Protein AF-A0A7S2UHL5-F1 (afdb_monomer)

Mean predicted aligned error: 7.69 Å

Radius of gyration: 14.8 Å; Cα contacts (8 Å, |Δi|>4): 232; chains: 1; bounding box: 37×25×45 Å

Structure (mmCIF, N/CA/C/O backbone):
data_AF-A0A7S2UHL5-F1
#
_entry.id   AF-A0A7S2UHL5-F1
#
loop_
_atom_site.group_PDB
_atom_site.id
_atom_site.type_symbol
_atom_site.label_atom_id
_atom_site.label_alt_id
_atom_site.label_comp_id
_atom_site.label_asym_id
_atom_site.label_entit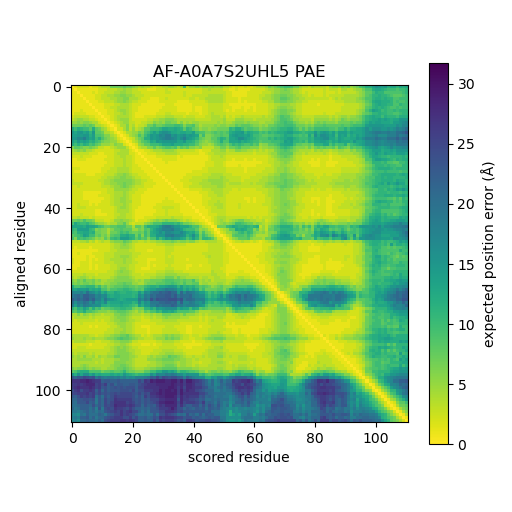y_id
_atom_site.label_seq_id
_atom_site.pdbx_PDB_ins_code
_atom_site.Cartn_x
_atom_site.Cartn_y
_atom_site.Cartn_z
_atom_site.occupancy
_atom_site.B_iso_or_equiv
_atom_site.auth_seq_id
_atom_site.auth_comp_id
_atom_site.auth_asym_id
_atom_site.auth_atom_id
_atom_site.pdbx_PDB_model_num
ATOM 1 N N . ILE A 1 1 ? -2.892 6.456 1.414 1.00 91.38 1 ILE A N 1
ATOM 2 C CA . ILE A 1 1 ? -3.821 6.458 2.563 1.00 91.38 1 ILE A CA 1
ATOM 3 C C . ILE A 1 1 ? -5.215 6.216 2.011 1.00 91.38 1 ILE A C 1
ATOM 5 O O . ILE A 1 1 ? -5.467 6.679 0.898 1.00 91.38 1 ILE A O 1
ATOM 9 N N . SER A 1 2 ? -6.051 5.459 2.717 1.00 95.69 2 SER A N 1
ATOM 10 C CA . SER A 1 2 ? -7.465 5.282 2.379 1.00 95.69 2 SER A CA 1
ATOM 11 C C . SER A 1 2 ? -8.224 6.600 2.537 1.00 95.69 2 SER A C 1
ATOM 13 O O . SER A 1 2 ? -7.740 7.546 3.162 1.00 95.69 2 SER A O 1
ATOM 15 N N . GLN A 1 3 ? -9.418 6.684 1.957 1.00 95.56 3 GLN A N 1
ATOM 16 C CA . GLN A 1 3 ? -10.223 7.907 1.982 1.00 95.56 3 GLN A CA 1
ATOM 17 C C . GLN A 1 3 ? -10.648 8.314 3.400 1.00 95.56 3 GLN A C 1
ATOM 19 O O . GLN A 1 3 ? -10.714 9.502 3.706 1.00 95.56 3 GLN A O 1
ATOM 24 N N . ASP A 1 4 ? -10.928 7.336 4.255 1.00 95.19 4 ASP A N 1
ATOM 25 C CA . ASP A 1 4 ? -11.323 7.529 5.653 1.00 95.19 4 ASP A CA 1
ATOM 26 C C . ASP A 1 4 ? -10.126 7.731 6.601 1.00 95.19 4 ASP A C 1
ATOM 28 O O . ASP A 1 4 ? -10.311 8.017 7.781 1.00 95.19 4 ASP A O 1
ATOM 32 N N . GLY A 1 5 ? -8.896 7.587 6.101 1.00 96.00 5 GLY A N 1
ATOM 33 C CA . GLY A 1 5 ? -7.680 7.700 6.897 1.00 96.00 5 GLY A CA 1
ATOM 34 C C . GLY A 1 5 ? -7.381 6.509 7.810 1.00 96.00 5 GLY A C 1
ATOM 35 O O . GLY A 1 5 ? -6.357 6.544 8.489 1.00 96.00 5 GLY A O 1
ATOM 36 N N . SER A 1 6 ? -8.213 5.461 7.820 1.00 97.19 6 SER A N 1
ATOM 37 C CA . SER A 1 6 ? -8.043 4.298 8.704 1.00 97.19 6 SER A CA 1
ATOM 38 C C . SER A 1 6 ? -6.914 3.364 8.261 1.00 97.19 6 SER A C 1
ATOM 40 O O . SER A 1 6 ? -6.382 2.618 9.081 1.00 97.19 6 SER A O 1
ATOM 42 N N . ARG A 1 7 ? -6.494 3.443 6.991 1.00 97.88 7 ARG A N 1
ATOM 43 C CA . ARG A 1 7 ? -5.437 2.613 6.410 1.00 97.88 7 ARG A CA 1
ATOM 44 C C . ARG A 1 7 ? -4.349 3.441 5.737 1.00 97.88 7 ARG A C 1
ATOM 46 O O . ARG A 1 7 ? -4.605 4.269 4.858 1.00 97.88 7 ARG A O 1
ATOM 53 N N . ILE A 1 8 ? -3.092 3.169 6.074 1.00 97.00 8 ILE A N 1
ATOM 54 C CA . ILE A 1 8 ? -1.918 3.799 5.448 1.00 97.00 8 ILE A CA 1
ATOM 55 C C . ILE A 1 8 ? -0.993 2.756 4.847 1.00 97.00 8 ILE A C 1
ATOM 57 O O . ILE A 1 8 ? -0.943 1.616 5.289 1.00 97.00 8 ILE A O 1
ATOM 61 N N . ALA A 1 9 ? -0.212 3.169 3.857 1.00 94.62 9 ALA A N 1
ATOM 62 C CA . ALA A 1 9 ? 0.873 2.366 3.330 1.00 94.62 9 ALA A CA 1
ATOM 63 C C . ALA A 1 9 ? 2.168 3.168 3.368 1.00 94.62 9 ALA A C 1
ATOM 65 O O . ALA A 1 9 ? 2.186 4.354 3.032 1.00 94.62 9 ALA A O 1
ATOM 66 N N . ILE A 1 10 ? 3.240 2.502 3.779 1.00 92.50 10 ILE A N 1
ATOM 67 C CA . ILE A 1 10 ? 4.590 3.051 3.844 1.00 92.50 10 ILE A CA 1
ATOM 68 C C . ILE A 1 10 ? 5.506 2.190 2.985 1.00 92.50 10 ILE A C 1
ATOM 70 O O . ILE A 1 10 ? 5.364 0.968 2.950 1.00 92.50 10 ILE A O 1
ATOM 74 N N . SER A 1 11 ? 6.454 2.818 2.300 1.00 89.06 11 SER A N 1
ATOM 75 C CA . SER A 1 11 ? 7.411 2.119 1.445 1.00 89.06 11 SER A CA 1
ATOM 76 C C . SER A 1 11 ? 8.840 2.502 1.786 1.00 89.06 11 SER A C 1
ATOM 78 O O . SER A 1 11 ? 9.150 3.675 1.984 1.00 89.06 11 SER A O 1
ATOM 80 N N . LEU A 1 12 ? 9.709 1.504 1.767 1.00 84.88 12 LEU A N 1
ATOM 81 C CA . LEU A 1 12 ? 11.151 1.624 1.767 1.00 84.88 12 LEU A CA 1
ATOM 82 C C . LEU A 1 12 ? 11.652 1.275 0.363 1.00 84.88 12 LEU A C 1
ATOM 84 O O . LEU A 1 12 ? 11.364 0.194 -0.160 1.00 84.88 12 LEU A O 1
ATOM 88 N N . GLN A 1 13 ? 12.405 2.189 -0.240 1.00 81.00 13 GLN A N 1
ATOM 89 C CA . GLN A 1 13 ? 13.090 1.902 -1.491 1.00 81.00 13 GLN A CA 1
ATOM 90 C C . GLN A 1 13 ? 14.189 0.857 -1.253 1.00 81.00 13 GLN A C 1
ATOM 92 O O . GLN A 1 13 ? 14.853 0.878 -0.217 1.00 81.00 13 GLN A O 1
ATOM 97 N N . GLY A 1 14 ? 14.373 -0.044 -2.216 1.00 75.56 14 GLY A N 1
ATOM 98 C CA . GLY A 1 14 ? 15.564 -0.884 -2.272 1.00 75.56 14 GLY A CA 1
ATOM 99 C C . GLY A 1 14 ? 16.828 -0.047 -2.490 1.00 75.56 14 GLY A C 1
ATOM 100 O O . GLY A 1 14 ? 16.757 1.088 -2.966 1.00 75.56 14 GLY A O 1
ATOM 101 N N . ASN A 1 15 ? 17.990 -0.594 -2.145 1.00 73.06 15 ASN A N 1
ATOM 102 C CA . ASN A 1 15 ? 19.271 0.056 -2.423 1.00 73.06 15 ASN A CA 1
ATOM 103 C C . ASN A 1 15 ? 19.607 -0.013 -3.924 1.00 73.06 15 ASN A C 1
ATOM 105 O O . ASN A 1 15 ? 18.978 -0.741 -4.685 1.00 73.06 15 ASN A O 1
ATOM 109 N N . ASN A 1 16 ? 20.665 0.686 -4.344 1.00 67.19 16 ASN A N 1
ATOM 110 C CA . ASN A 1 16 ? 21.150 0.683 -5.735 1.00 67.19 16 ASN A CA 1
ATOM 111 C C . ASN A 1 16 ? 21.717 -0.675 -6.209 1.00 67.19 16 ASN A C 1
ATOM 113 O O . ASN A 1 16 ? 22.210 -0.782 -7.333 1.00 67.19 16 ASN A O 1
ATOM 117 N N . ASP A 1 17 ? 21.667 -1.706 -5.368 1.00 67.62 17 ASP A N 1
ATOM 118 C CA . ASP A 1 17 ? 22.059 -3.057 -5.738 1.00 67.62 17 ASP A CA 1
ATOM 119 C C . ASP A 1 17 ? 20.953 -3.706 -6.570 1.00 67.62 17 ASP A C 1
ATOM 121 O O . ASP A 1 17 ? 19.795 -3.746 -6.159 1.00 67.62 17 ASP A O 1
ATOM 125 N N . ARG A 1 18 ? 21.324 -4.317 -7.702 1.00 63.34 18 ARG A N 1
ATOM 126 C CA . ARG A 1 18 ? 20.390 -4.997 -8.627 1.00 63.34 18 ARG A CA 1
ATOM 127 C C . ARG A 1 18 ? 19.537 -6.104 -7.984 1.00 63.34 18 ARG A C 1
ATOM 129 O O . ARG A 1 18 ? 18.563 -6.537 -8.582 1.00 63.34 18 ARG A O 1
ATOM 136 N N . ASN A 1 19 ? 19.897 -6.549 -6.779 1.00 67.44 19 ASN A N 1
ATOM 137 C CA . ASN A 1 19 ? 19.196 -7.586 -6.021 1.00 67.44 19 ASN A CA 1
ATOM 138 C C . ASN A 1 19 ? 18.425 -7.042 -4.800 1.00 67.44 19 ASN A C 1
ATOM 140 O O . ASN A 1 19 ? 17.821 -7.825 -4.069 1.00 67.44 19 ASN A O 1
ATOM 144 N N . SER A 1 20 ? 18.450 -5.731 -4.532 1.00 73.38 20 SER A N 1
ATOM 145 C CA . SER A 1 20 ? 17.840 -5.149 -3.329 1.00 73.38 20 SER A CA 1
ATOM 146 C C . SER A 1 20 ? 16.397 -4.728 -3.578 1.00 73.38 20 SER A C 1
ATOM 148 O O . SER A 1 20 ? 16.135 -3.591 -3.961 1.00 73.38 20 SER A O 1
ATOM 150 N N . MET A 1 21 ? 15.447 -5.653 -3.410 1.00 79.69 21 MET A N 1
ATOM 151 C CA . MET A 1 21 ? 14.025 -5.330 -3.575 1.00 79.69 21 MET A CA 1
ATOM 152 C C . MET A 1 21 ? 13.593 -4.301 -2.540 1.00 79.69 21 MET A C 1
ATOM 154 O O . MET 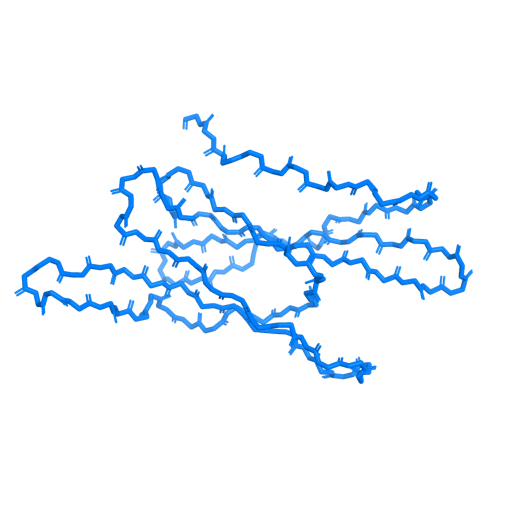A 1 21 ? 14.002 -4.345 -1.377 1.00 79.69 21 MET A O 1
ATOM 158 N N . GLY A 1 22 ? 12.756 -3.367 -2.974 1.00 84.75 22 GLY A N 1
ATOM 159 C CA . GLY A 1 22 ? 12.085 -2.489 -2.045 1.00 84.75 22 GLY A CA 1
ATOM 160 C C . GLY A 1 22 ? 11.023 -3.255 -1.261 1.00 84.75 22 GLY A C 1
ATOM 161 O O . GLY A 1 22 ? 10.627 -4.377 -1.603 1.00 84.75 22 GLY A O 1
ATOM 162 N N . LYS A 1 23 ? 10.534 -2.617 -0.199 1.00 88.25 23 LYS A N 1
ATOM 163 C CA . LYS A 1 23 ? 9.480 -3.165 0.653 1.00 88.25 23 LYS A CA 1
ATOM 164 C C . LYS A 1 23 ? 8.397 -2.134 0.936 1.00 88.25 23 LYS A C 1
ATOM 166 O O . LYS A 1 23 ? 8.714 -1.003 1.282 1.00 88.25 23 LYS A O 1
ATOM 171 N N . ALA A 1 24 ? 7.132 -2.524 0.850 1.00 91.56 24 ALA A N 1
ATOM 172 C CA . ALA A 1 24 ? 6.024 -1.733 1.359 1.00 91.56 24 ALA A CA 1
ATOM 173 C C . ALA A 1 24 ? 5.235 -2.508 2.410 1.00 91.56 24 ALA A C 1
ATOM 175 O O . ALA A 1 24 ? 5.193 -3.738 2.412 1.00 91.56 24 ALA A O 1
ATOM 176 N N . ARG A 1 25 ? 4.635 -1.766 3.331 1.00 95.38 25 ARG A N 1
ATOM 177 C CA . ARG A 1 25 ? 3.781 -2.282 4.396 1.00 95.38 25 ARG A CA 1
ATOM 178 C C . ARG A 1 25 ? 2.516 -1.464 4.456 1.00 95.38 25 ARG A C 1
ATOM 180 O O . ARG A 1 25 ? 2.569 -0.244 4.299 1.00 95.38 25 ARG A O 1
ATOM 187 N N . VAL A 1 26 ? 1.410 -2.140 4.716 1.00 97.12 26 VAL A N 1
ATOM 188 C CA . VAL A 1 26 ? 0.108 -1.514 4.918 1.00 97.12 26 VAL A CA 1
ATOM 189 C C . VAL A 1 26 ? -0.277 -1.680 6.378 1.00 97.12 26 VAL A C 1
ATOM 191 O O . VAL A 1 26 ? 0.024 -2.713 6.969 1.00 97.12 26 VAL A O 1
ATOM 194 N N . TYR A 1 27 ? -0.882 -0.656 6.963 1.00 98.19 27 TYR A N 1
ATOM 195 C CA . TYR A 1 27 ? -1.278 -0.627 8.363 1.00 98.19 27 TYR A CA 1
ATOM 196 C C . TYR A 1 27 ? -2.720 -0.163 8.492 1.00 98.19 27 TYR A C 1
ATOM 198 O O . TYR A 1 27 ? -3.101 0.788 7.810 1.00 98.19 27 TYR A O 1
ATOM 206 N N . ASP A 1 28 ? -3.450 -0.790 9.410 1.00 98.38 28 ASP A N 1
ATOM 207 C CA . ASP A 1 28 ? -4.761 -0.346 9.874 1.00 98.38 28 ASP A CA 1
ATOM 208 C C . ASP A 1 28 ? -4.633 0.301 11.249 1.00 98.38 28 ASP A C 1
ATOM 210 O O . ASP A 1 28 ? -3.917 -0.192 12.125 1.00 98.38 28 ASP A O 1
ATOM 214 N N . TYR A 1 29 ? -5.325 1.418 11.426 1.00 98.25 29 TYR A N 1
ATOM 215 C CA . TYR A 1 29 ? -5.474 2.066 12.715 1.00 98.25 29 TYR A CA 1
AT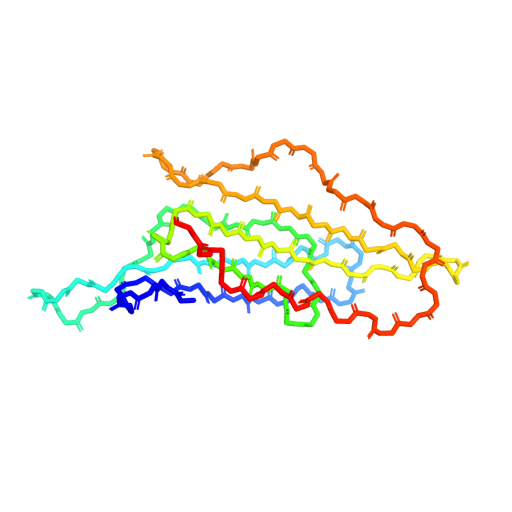OM 216 C C . TYR A 1 29 ? -6.633 1.428 13.475 1.00 98.25 29 TYR A C 1
ATOM 218 O O . TYR A 1 29 ? -7.775 1.429 13.012 1.00 98.25 29 TYR A O 1
ATOM 226 N N . ILE A 1 30 ? -6.338 0.893 14.655 1.00 97.62 30 ILE A N 1
ATOM 227 C CA . ILE A 1 30 ? -7.330 0.287 15.537 1.00 97.62 30 ILE A CA 1
ATOM 228 C C . ILE A 1 30 ? -7.672 1.309 16.619 1.00 97.62 30 ILE A C 1
ATOM 230 O O . ILE A 1 30 ? -6.939 1.477 17.593 1.00 97.62 30 ILE A O 1
ATOM 234 N N . GLU A 1 31 ? -8.797 2.007 16.440 1.00 97.06 31 GLU A N 1
ATOM 235 C CA . GLU A 1 31 ? -9.217 3.123 17.302 1.00 97.06 31 GLU A CA 1
ATOM 236 C C . GLU A 1 31 ? -9.342 2.717 18.778 1.00 97.06 31 GLU A C 1
ATOM 238 O O . GLU A 1 31 ? -8.926 3.462 19.662 1.00 97.06 31 GLU A O 1
ATOM 243 N N . SER A 1 32 ? -9.834 1.505 19.056 1.00 97.69 32 SER A N 1
ATOM 244 C CA . SER A 1 32 ? -9.961 0.983 20.424 1.00 97.69 32 SER A CA 1
ATOM 245 C C . SER A 1 32 ? -8.625 0.806 21.146 1.00 97.69 32 SER A C 1
ATOM 247 O O . SER A 1 32 ? -8.597 0.792 22.374 1.00 97.69 32 SER A O 1
ATOM 249 N N . GLU A 1 33 ? -7.537 0.652 20.394 1.00 97.75 33 GLU A N 1
ATOM 250 C CA . GLU A 1 33 ? -6.181 0.454 20.915 1.00 97.75 33 GLU A CA 1
ATOM 251 C C . GLU A 1 33 ? -5.319 1.713 20.746 1.00 97.75 33 GLU A C 1
ATOM 253 O O . GLU A 1 33 ? -4.252 1.808 21.341 1.00 97.75 33 GLU A O 1
ATOM 258 N N . ASN A 1 34 ? -5.800 2.710 19.991 1.00 97.00 34 ASN A N 1
ATOM 259 C CA . ASN A 1 34 ? -5.054 3.908 19.610 1.00 97.00 34 ASN A CA 1
ATOM 260 C C . ASN A 1 34 ? -3.683 3.574 18.978 1.00 97.00 34 ASN A C 1
ATOM 262 O O . ASN A 1 34 ? -2.691 4.275 19.189 1.00 97.00 34 ASN A O 1
ATOM 266 N N . GLU A 1 35 ? -3.627 2.496 18.192 1.00 98.38 35 GLU A N 1
ATOM 267 C CA . GLU A 1 35 ? -2.391 1.940 17.636 1.00 98.38 35 GLU A CA 1
ATOM 268 C C . GLU A 1 35 ? -2.543 1.521 16.164 1.00 98.38 35 GLU A C 1
ATOM 270 O O . GLU A 1 35 ? -3.643 1.269 15.669 1.00 98.38 35 GLU A O 1
ATOM 275 N N . TRP A 1 36 ? -1.411 1.468 15.449 1.00 98.38 36 TRP A N 1
ATOM 276 C CA . TRP A 1 36 ? -1.326 1.019 14.056 1.00 98.38 36 TRP A CA 1
ATOM 277 C C . TRP A 1 36 ? -0.814 -0.417 13.985 1.00 98.38 36 TRP A C 1
ATOM 279 O O . TRP A 1 36 ? 0.310 -0.702 14.405 1.00 98.38 36 TRP A O 1
ATOM 289 N N . PHE A 1 37 ? -1.583 -1.295 13.351 1.00 98.25 37 PHE A N 1
AT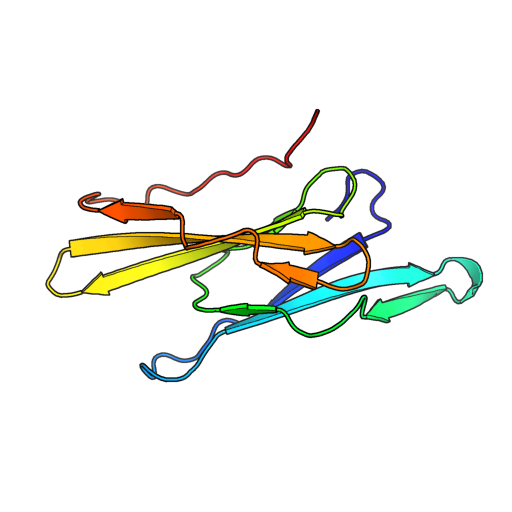OM 290 C CA . PHE A 1 37 ? -1.240 -2.703 13.178 1.00 98.25 37 PHE A CA 1
ATOM 291 C C . PHE A 1 37 ? -0.959 -3.015 11.721 1.00 98.25 37 PHE A C 1
ATOM 293 O O . PHE A 1 37 ? -1.693 -2.592 10.830 1.00 98.25 37 PHE A O 1
ATOM 300 N N . GLN A 1 38 ? 0.118 -3.758 11.466 1.00 97.88 38 GLN A N 1
ATOM 301 C CA . GLN A 1 38 ? 0.443 -4.165 10.105 1.00 97.88 38 GLN A CA 1
ATOM 302 C C . GLN A 1 38 ? -0.647 -5.102 9.575 1.00 97.88 38 GLN A C 1
ATOM 304 O O . GLN A 1 38 ? -0.962 -6.128 10.177 1.00 97.88 38 GLN A O 1
ATOM 309 N N . LEU A 1 39 ? -1.184 -4.758 8.411 1.00 97.75 39 LEU A N 1
ATOM 310 C CA . LEU A 1 39 ? -2.186 -5.529 7.709 1.00 97.75 39 LEU A CA 1
ATOM 311 C C . LEU A 1 39 ? -1.511 -6.478 6.717 1.00 97.75 39 LEU A C 1
ATOM 313 O O . LEU A 1 39 ? -1.123 -6.071 5.622 1.00 97.75 39 LEU A O 1
ATOM 317 N N . GLY A 1 40 ? -1.417 -7.754 7.085 1.00 97.06 40 GLY A N 1
ATOM 318 C CA . GLY A 1 40 ? -0.850 -8.805 6.238 1.00 97.06 40 GLY A CA 1
ATOM 319 C C . GLY A 1 40 ? 0.666 -8.706 6.032 1.00 97.06 40 GLY A C 1
ATOM 320 O O . GLY A 1 40 ? 1.371 -7.943 6.695 1.00 97.06 40 GLY A O 1
ATOM 321 N N . ASP A 1 41 ? 1.165 -9.522 5.105 1.00 96.56 41 ASP A N 1
ATOM 322 C CA . ASP A 1 41 ? 2.595 -9.622 4.820 1.00 96.56 41 ASP A CA 1
ATOM 323 C C . ASP A 1 41 ? 3.143 -8.396 4.081 1.00 96.56 41 ASP A C 1
ATOM 325 O O . ASP A 1 41 ? 2.414 -7.589 3.499 1.00 96.56 41 ASP A O 1
ATOM 329 N N . ASP A 1 42 ? 4.468 -8.278 4.096 1.00 94.00 42 ASP A N 1
ATOM 330 C CA . ASP A 1 42 ? 5.184 -7.247 3.359 1.00 94.00 42 ASP A CA 1
ATOM 331 C C . ASP A 1 42 ? 4.960 -7.380 1.844 1.00 94.00 42 ASP A C 1
ATOM 333 O O . ASP A 1 42 ? 5.053 -8.467 1.269 1.00 94.00 42 ASP A O 1
ATOM 337 N N . LEU A 1 43 ? 4.756 -6.250 1.172 1.00 92.12 43 LEU A N 1
ATOM 338 C CA . LEU A 1 43 ? 4.730 -6.188 -0.284 1.00 92.12 43 LEU A CA 1
ATOM 339 C C . LEU A 1 43 ? 6.161 -6.014 -0.791 1.00 92.12 43 LEU A C 1
ATOM 341 O O . LEU A 1 43 ? 6.803 -4.996 -0.525 1.00 92.12 43 LEU A O 1
ATOM 345 N N . ILE A 1 44 ? 6.662 -7.003 -1.524 1.00 88.19 44 ILE A N 1
ATOM 346 C CA . ILE A 1 44 ? 8.025 -7.006 -2.062 1.00 88.19 44 ILE A CA 1
ATOM 347 C C . ILE A 1 44 ? 7.979 -6.726 -3.563 1.00 88.19 44 ILE A C 1
ATOM 349 O O . ILE A 1 44 ? 7.219 -7.369 -4.291 1.00 88.19 44 ILE A O 1
ATOM 353 N N . GLY A 1 45 ? 8.789 -5.775 -4.026 1.00 80.62 45 GLY A N 1
ATOM 354 C CA . GLY A 1 45 ? 8.815 -5.350 -5.424 1.00 80.62 45 GLY A CA 1
ATOM 355 C C . GLY A 1 45 ? 9.979 -4.412 -5.734 1.00 80.62 45 GLY A C 1
ATOM 356 O O . GLY A 1 45 ? 10.682 -3.943 -4.837 1.00 80.62 45 GLY A O 1
ATOM 357 N N . TRP A 1 46 ? 10.191 -4.126 -7.018 1.00 75.12 46 TRP A N 1
ATOM 358 C CA . TRP A 1 46 ? 11.064 -3.025 -7.412 1.00 75.12 46 TRP A CA 1
ATOM 359 C C . TRP A 1 46 ? 10.321 -1.717 -7.187 1.00 75.12 46 TRP A C 1
ATOM 361 O O . TRP A 1 46 ? 9.212 -1.543 -7.682 1.00 75.12 46 TRP A O 1
ATOM 371 N N . PHE A 1 47 ? 10.914 -0.815 -6.405 1.00 73.69 47 PHE A N 1
ATOM 372 C CA . PHE A 1 47 ? 10.285 0.439 -5.998 1.00 73.69 47 PHE A CA 1
ATOM 373 C C . PHE A 1 47 ? 11.135 1.623 -6.440 1.00 73.69 47 PHE A C 1
ATOM 375 O O . PHE A 1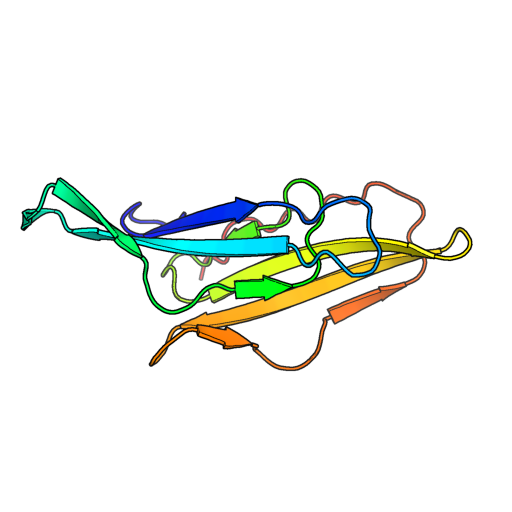 47 ? 12.339 1.676 -6.189 1.00 73.69 47 PHE A O 1
ATOM 382 N N . GLY A 1 48 ? 10.494 2.568 -7.126 1.00 67.38 48 GLY A N 1
ATOM 383 C CA . GLY A 1 48 ? 11.081 3.859 -7.471 1.00 67.38 48 GLY A CA 1
ATOM 384 C C . GLY A 1 48 ? 11.006 4.864 -6.319 1.00 67.38 48 GLY A C 1
ATOM 385 O O . GLY A 1 48 ? 10.586 4.552 -5.205 1.00 67.38 48 GLY A O 1
ATOM 386 N N . ARG A 1 49 ? 11.383 6.113 -6.600 1.00 63.94 49 ARG A N 1
ATOM 387 C CA . ARG A 1 49 ? 11.255 7.231 -5.657 1.00 63.94 49 ARG A CA 1
ATOM 388 C C . ARG A 1 49 ? 9.802 7.731 -5.674 1.00 63.94 49 ARG A C 1
ATOM 390 O O . ARG A 1 49 ? 9.386 8.320 -6.662 1.00 63.94 49 ARG A O 1
ATOM 397 N N . ASN A 1 50 ? 9.060 7.509 -4.586 1.00 63.94 50 ASN A N 1
ATOM 398 C CA . ASN A 1 50 ? 7.618 7.796 -4.408 1.00 63.94 50 ASN A CA 1
ATOM 399 C C . ASN A 1 50 ? 6.649 6.953 -5.268 1.00 63.94 50 ASN A C 1
ATOM 401 O O . ASN A 1 50 ? 5.872 7.507 -6.042 1.00 63.94 50 ASN A O 1
ATOM 405 N N . PRO A 1 51 ? 6.651 5.619 -5.140 1.00 74.88 51 PRO A N 1
ATOM 406 C CA . PRO A 1 51 ? 5.973 4.752 -6.096 1.00 74.88 51 PRO A CA 1
ATOM 407 C C . PRO A 1 51 ? 4.545 4.355 -5.713 1.00 74.88 51 PRO A C 1
ATOM 409 O O . PRO A 1 51 ? 3.920 3.617 -6.466 1.00 74.88 51 PRO A O 1
ATOM 412 N N . LEU A 1 52 ? 4.064 4.744 -4.530 1.00 87.25 52 LEU A N 1
ATOM 413 C CA . LEU A 1 52 ? 2.954 4.062 -3.875 1.00 87.25 52 LEU A CA 1
ATOM 414 C C . LEU A 1 52 ? 1.656 4.870 -3.947 1.00 87.25 52 LEU A C 1
ATOM 416 O O . LEU A 1 52 ? 1.612 6.023 -3.519 1.00 87.25 52 LEU A O 1
ATOM 420 N N . SER A 1 53 ? 0.586 4.233 -4.420 1.00 90.62 53 SER A N 1
ATOM 421 C CA . SER A 1 53 ? -0.781 4.752 -4.322 1.00 90.62 53 SER A CA 1
ATOM 422 C C . SER A 1 53 ? -1.737 3.678 -3.807 1.00 90.62 53 SER A C 1
ATOM 424 O O . SER A 1 53 ? -1.448 2.484 -3.881 1.00 90.62 53 SER A O 1
ATOM 426 N N . MET A 1 54 ? -2.854 4.113 -3.234 1.00 93.50 54 MET A N 1
ATOM 427 C CA . MET A 1 54 ? -3.845 3.267 -2.574 1.00 93.50 54 MET A CA 1
ATOM 428 C C . MET A 1 54 ? -5.247 3.647 -3.056 1.00 93.50 54 MET A C 1
ATOM 430 O O . MET A 1 54 ? -5.521 4.827 -3.295 1.00 93.50 54 MET A O 1
ATOM 434 N N . SER A 1 55 ? -6.126 2.658 -3.207 1.00 95.06 55 SER A N 1
ATOM 435 C CA . SER A 1 55 ? -7.542 2.892 -3.488 1.00 95.06 55 SER A CA 1
ATOM 436 C C . SER A 1 55 ? -8.261 3.558 -2.322 1.00 95.06 55 SER A C 1
ATOM 438 O O . SER A 1 55 ? -7.816 3.492 -1.176 1.00 95.06 55 SER A O 1
ATOM 440 N N . ALA A 1 56 ? -9.391 4.204 -2.613 1.00 94.06 56 ALA A N 1
ATOM 441 C CA . ALA A 1 56 ? -10.198 4.875 -1.597 1.00 94.06 56 ALA A CA 1
ATOM 442 C C . ALA A 1 56 ? -10.610 3.928 -0.455 1.00 94.06 56 ALA A C 1
ATOM 444 O O . ALA A 1 56 ? -10.497 4.298 0.712 1.00 94.06 56 ALA A O 1
ATOM 445 N N . ASP A 1 57 ? -10.997 2.697 -0.793 1.00 95.00 57 ASP A N 1
ATOM 446 C CA . ASP A 1 57 ? -11.361 1.641 0.160 1.00 95.00 57 ASP A CA 1
ATOM 447 C C . ASP A 1 57 ? -10.153 0.967 0.838 1.00 95.00 57 ASP A C 1
ATOM 449 O O . ASP A 1 57 ? -10.316 0.102 1.695 1.00 95.00 57 ASP A O 1
ATOM 453 N N . GLY A 1 58 ? -8.930 1.323 0.439 1.00 95.69 58 GLY A N 1
ATOM 454 C CA . GLY A 1 58 ? -7.704 0.776 0.999 1.00 95.69 58 GLY A CA 1
ATOM 455 C C . GLY A 1 58 ? -7.411 -0.686 0.642 1.00 95.69 58 GLY A C 1
ATOM 456 O O . GLY A 1 58 ? -6.465 -1.252 1.195 1.00 95.69 58 GLY A O 1
ATOM 457 N N . ASN A 1 59 ? -8.183 -1.326 -0.241 1.00 96.38 59 ASN A N 1
ATOM 458 C CA . ASN A 1 59 ? -7.998 -2.742 -0.586 1.00 96.38 59 ASN A CA 1
ATOM 459 C C . ASN A 1 59 ? -7.058 -2.966 -1.771 1.00 96.38 59 ASN A C 1
ATOM 461 O O . ASN A 1 59 ? -6.615 -4.092 -1.981 1.00 96.38 59 ASN A O 1
ATOM 465 N N . VAL A 1 60 ? -6.719 -1.921 -2.526 1.00 95.94 60 VAL A N 1
ATOM 466 C CA . VAL A 1 60 ? -5.754 -1.986 -3.624 1.00 95.94 60 VAL A CA 1
ATOM 467 C C . VAL A 1 60 ? -4.594 -1.046 -3.346 1.00 95.94 60 VAL A C 1
ATOM 469 O O . VAL A 1 60 ? -4.782 0.124 -3.014 1.00 95.94 60 VAL A O 1
ATOM 472 N N . VAL A 1 61 ? -3.379 -1.555 -3.528 1.00 93.25 61 VAL A N 1
ATOM 473 C CA . VAL A 1 61 ? -2.146 -0.766 -3.525 1.00 93.25 61 VAL A CA 1
ATOM 474 C C . VAL A 1 61 ? -1.433 -0.974 -4.850 1.00 93.25 61 VAL A C 1
ATOM 476 O O . VAL A 1 61 ? -1.239 -2.106 -5.293 1.00 93.25 61 VAL A O 1
ATOM 479 N N . VAL A 1 62 ? -1.024 0.121 -5.481 1.00 90.94 62 VAL A N 1
ATOM 480 C CA . VAL A 1 62 ? -0.185 0.098 -6.681 1.00 90.94 62 VAL A CA 1
ATOM 481 C C . VAL A 1 62 ? 1.189 0.655 -6.362 1.00 90.94 62 VAL A C 1
ATOM 483 O O . VAL A 1 62 ? 1.329 1.589 -5.571 1.00 90.94 62 VAL A O 1
ATOM 486 N N . MET A 1 63 ? 2.203 0.054 -6.971 1.00 87.19 63 MET A N 1
ATOM 487 C 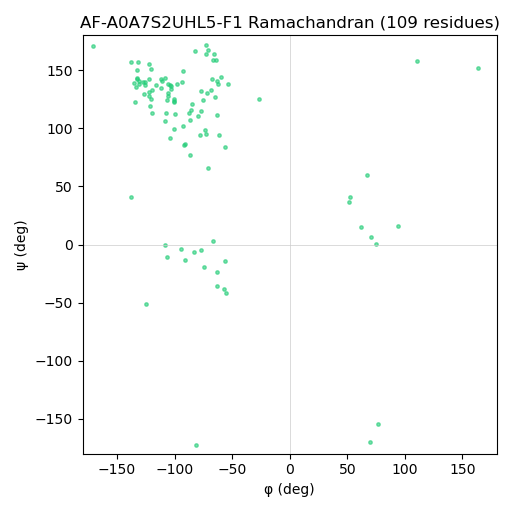CA . MET A 1 63 ? 3.600 0.388 -6.749 1.00 87.19 63 MET A CA 1
ATOM 488 C C . MET A 1 63 ? 4.327 0.495 -8.084 1.00 87.19 63 MET A C 1
ATOM 490 O O . MET A 1 63 ? 4.337 -0.454 -8.866 1.00 87.19 63 MET A O 1
ATOM 494 N N . GLY A 1 64 ? 4.919 1.659 -8.335 1.00 83.44 64 GLY A N 1
ATOM 495 C CA . GLY A 1 64 ? 5.724 1.941 -9.517 1.00 83.44 64 GLY A CA 1
ATOM 496 C C . GLY A 1 64 ? 7.228 1.700 -9.333 1.00 83.44 64 GLY A C 1
ATOM 497 O O . GLY A 1 64 ? 7.818 1.950 -8.284 1.00 83.44 64 GLY A O 1
ATOM 498 N N . SER A 1 65 ? 7.901 1.321 -10.404 1.00 79.12 65 SER A N 1
ATOM 499 C CA . SER A 1 65 ? 9.353 1.438 -10.536 1.00 79.12 65 SER A CA 1
ATOM 500 C C . SER A 1 65 ? 9.701 2.046 -11.871 1.00 79.12 65 SER A C 1
ATOM 502 O O . SER A 1 65 ? 8.993 1.836 -12.849 1.00 79.12 65 SER A O 1
ATOM 504 N N . VAL A 1 66 ? 10.822 2.755 -11.913 1.00 75.44 66 VAL A N 1
ATOM 505 C CA . VAL A 1 66 ? 11.450 3.188 -13.157 1.00 75.44 66 VAL A CA 1
ATOM 506 C C . VAL A 1 66 ? 12.850 2.599 -13.164 1.00 75.44 66 VAL A C 1
ATOM 508 O O . VAL A 1 66 ? 13.640 2.895 -12.266 1.00 75.44 66 VAL A O 1
ATOM 511 N N . SER A 1 67 ? 13.147 1.759 -14.149 1.00 71.00 67 SER A N 1
ATOM 512 C CA . SER A 1 67 ? 14.495 1.282 -14.434 1.00 71.00 67 SER A CA 1
ATOM 513 C C . SER A 1 67 ? 15.027 1.972 -15.680 1.00 71.00 67 SER A C 1
ATOM 515 O O . SER A 1 67 ? 14.324 2.125 -16.679 1.00 71.00 67 SER A O 1
ATOM 517 N N . THR A 1 68 ? 16.291 2.370 -15.622 1.00 62.69 68 THR A N 1
ATOM 518 C CA . THR A 1 68 ? 17.046 2.835 -16.783 1.00 62.69 68 THR A CA 1
ATOM 519 C C . THR A 1 68 ? 17.985 1.713 -17.202 1.00 62.69 68 THR A C 1
ATOM 521 O O . THR A 1 68 ? 19.093 1.603 -16.673 1.00 62.69 68 THR A O 1
ATOM 524 N N . GLU A 1 69 ? 17.537 0.854 -18.109 1.00 63.03 69 GLU A N 1
ATOM 525 C CA . GLU A 1 69 ? 18.413 -0.130 -18.748 1.00 63.03 69 GLU A CA 1
ATOM 526 C C . GLU A 1 69 ? 18.793 0.403 -20.129 1.00 63.03 69 GLU A C 1
ATOM 528 O O . GLU A 1 69 ? 17.928 0.795 -20.901 1.00 63.03 69 GLU A O 1
ATOM 533 N N . GLU A 1 70 ? 20.094 0.497 -20.422 1.00 61.38 70 GLU A N 1
ATOM 534 C CA . GLU A 1 70 ? 20.607 0.849 -21.760 1.00 61.38 70 GLU A CA 1
ATOM 535 C C . GLU A 1 70 ? 20.017 2.139 -22.383 1.00 61.38 70 GLU A C 1
ATOM 537 O O . GLU A 1 70 ? 19.741 2.201 -23.578 1.00 61.38 70 GLU A O 1
ATOM 542 N N . ASN A 1 71 ? 19.832 3.199 -21.582 1.00 56.62 71 ASN A N 1
ATOM 543 C CA . ASN A 1 71 ? 19.170 4.459 -21.981 1.00 56.62 71 ASN A CA 1
ATOM 544 C C . ASN A 1 71 ? 17.696 4.316 -22.406 1.00 56.62 71 ASN A C 1
ATOM 546 O O . ASN A 1 71 ? 17.120 5.248 -22.969 1.00 56.62 71 ASN A O 1
ATOM 550 N N . GLN A 1 72 ? 17.063 3.187 -22.100 1.00 58.44 72 GLN A N 1
ATOM 551 C CA . GLN A 1 72 ? 15.624 3.005 -22.187 1.00 58.44 72 GLN A CA 1
ATOM 552 C C . GLN A 1 72 ? 15.026 3.131 -20.787 1.00 58.44 72 GLN A C 1
ATOM 554 O O . GLN A 1 72 ? 15.401 2.423 -19.852 1.00 58.44 72 GLN A O 1
ATOM 559 N N . TYR A 1 73 ? 14.091 4.066 -20.634 1.00 61.47 73 TYR A N 1
ATOM 560 C CA . TYR A 1 73 ? 13.241 4.108 -19.454 1.00 61.47 73 TYR A CA 1
ATOM 561 C C . TYR A 1 73 ? 12.177 3.028 -19.610 1.00 61.47 73 TYR A C 1
ATOM 563 O O . TYR A 1 73 ? 11.340 3.093 -20.519 1.00 61.47 73 TYR A O 1
ATOM 571 N N . VAL A 1 74 ? 12.233 2.042 -18.723 1.00 70.06 74 VAL A N 1
ATOM 572 C CA . VAL A 1 74 ? 11.162 1.073 -18.523 1.00 70.06 74 VAL A CA 1
ATOM 573 C C . VAL A 1 74 ? 10.518 1.418 -17.192 1.00 70.06 74 VAL A C 1
ATOM 575 O O . VAL A 1 74 ? 11.156 1.324 -16.141 1.00 70.06 74 VAL A O 1
ATOM 578 N N . ALA A 1 75 ? 9.268 1.868 -17.229 1.00 77.25 75 ALA A N 1
ATOM 579 C CA . ALA A 1 75 ? 8.465 1.960 -16.020 1.00 77.25 75 ALA A CA 1
ATOM 580 C C . ALA A 1 75 ? 7.644 0.680 -15.872 1.00 77.25 75 ALA A C 1
ATOM 582 O O . ALA A 1 75 ? 7.120 0.152 -16.850 1.00 77.25 75 ALA A O 1
ATOM 583 N N . ALA A 1 76 ? 7.536 0.180 -14.649 1.00 80.62 76 ALA A N 1
ATOM 584 C CA . ALA A 1 76 ? 6.698 -0.959 -14.315 1.00 80.62 76 ALA A CA 1
ATOM 585 C C . ALA A 1 76 ? 5.757 -0.570 -13.179 1.00 80.62 76 ALA A C 1
ATOM 587 O O . ALA A 1 76 ? 6.169 0.122 -12.248 1.00 80.62 76 ALA A O 1
ATOM 588 N N . VAL A 1 77 ? 4.506 -1.015 -13.249 1.00 86.62 77 VAL A N 1
ATOM 589 C CA . VAL A 1 77 ? 3.542 -0.897 -12.153 1.00 86.62 77 VAL A CA 1
ATOM 590 C C . VAL A 1 77 ? 3.081 -2.287 -11.748 1.00 86.62 77 VAL A C 1
ATOM 592 O O . VAL A 1 77 ? 2.562 -3.045 -12.568 1.00 86.62 77 VAL A O 1
ATOM 595 N N . SER A 1 78 ? 3.232 -2.594 -10.463 1.00 88.12 78 SER A N 1
ATOM 596 C CA . SER A 1 78 ? 2.633 -3.758 -9.817 1.00 88.12 78 SER A CA 1
ATOM 597 C C . SER A 1 78 ? 1.418 -3.333 -8.997 1.00 88.12 78 SER A C 1
ATOM 599 O O . SER A 1 78 ? 1.500 -2.392 -8.209 1.00 88.12 78 SER A O 1
ATOM 601 N N . ALA A 1 79 ? 0.311 -4.061 -9.129 1.00 91.44 79 ALA A N 1
ATOM 602 C CA . ALA A 1 79 ? -0.887 -3.885 -8.312 1.00 91.44 79 ALA A CA 1
ATOM 603 C C . ALA A 1 79 ? -1.055 -5.057 -7.337 1.00 91.44 79 ALA A C 1
ATOM 605 O O .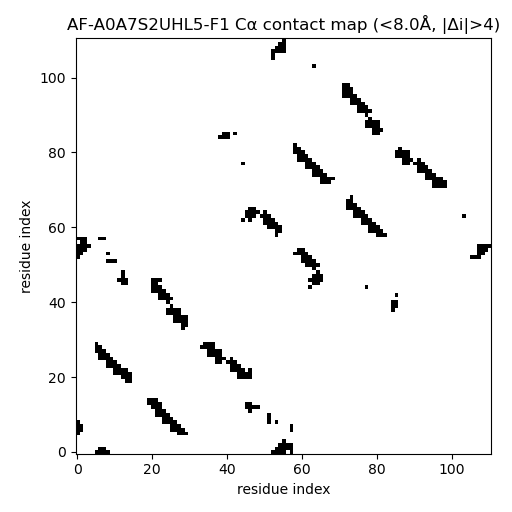 ALA A 1 79 ? -0.759 -6.203 -7.680 1.00 91.44 79 ALA A O 1
ATOM 606 N N . TYR A 1 80 ? -1.532 -4.776 -6.129 1.00 94.06 80 TYR A N 1
ATOM 607 C CA . TYR A 1 80 ? -1.801 -5.755 -5.079 1.00 94.06 80 TYR A CA 1
ATOM 608 C C . TYR A 1 80 ? -3.200 -5.524 -4.519 1.00 94.06 80 TYR A C 1
ATOM 610 O O . TYR A 1 80 ? -3.579 -4.382 -4.275 1.00 94.06 80 TYR A O 1
ATOM 618 N N . GLU A 1 81 ? -3.935 -6.607 -4.282 1.00 96.19 81 GLU A N 1
ATOM 619 C CA . GLU A 1 81 ? -5.273 -6.593 -3.689 1.00 96.19 81 GLU A CA 1
ATOM 620 C C . GLU A 1 81 ? -5.262 -7.311 -2.335 1.00 96.19 81 GLU A C 1
ATOM 622 O O . GLU A 1 81 ? -4.667 -8.387 -2.193 1.00 96.19 81 GLU A O 1
ATOM 627 N N . TYR A 1 82 ? -5.945 -6.731 -1.349 1.00 96.19 82 TYR A N 1
ATOM 628 C CA . TYR A 1 82 ? -6.200 -7.330 -0.048 1.00 96.19 82 TYR A CA 1
ATOM 629 C C . TYR A 1 82 ? -7.609 -7.925 0.000 1.00 96.19 82 TYR A C 1
ATOM 631 O O . TYR A 1 82 ? -8.605 -7.208 -0.002 1.00 96.19 82 TYR A O 1
ATOM 639 N N . LYS A 1 83 ? -7.686 -9.258 0.072 1.00 91.69 83 LYS A N 1
ATOM 640 C CA . LYS A 1 83 ? -8.943 -9.996 0.322 1.00 91.69 83 LYS A CA 1
ATOM 641 C C . LYS A 1 83 ? -8.832 -10.924 1.527 1.00 91.69 83 LYS A C 1
ATOM 643 O O . LYS A 1 83 ? -9.652 -10.876 2.432 1.00 91.69 83 LYS A O 1
ATOM 648 N N . TYR A 1 84 ? -7.786 -11.748 1.542 1.00 92.19 84 TYR A N 1
ATOM 649 C CA . TYR A 1 84 ? -7.463 -12.692 2.621 1.00 92.19 84 TYR A CA 1
ATOM 650 C C . TYR A 1 84 ? -5.954 -12.661 2.897 1.00 92.19 84 TYR A C 1
ATOM 652 O O . TYR A 1 84 ? -5.302 -13.698 2.993 1.00 92.19 84 TYR A O 1
ATOM 660 N N . GLY A 1 85 ? -5.387 -11.454 2.879 1.00 95.56 85 GLY A N 1
ATOM 661 C CA . GLY A 1 85 ? -3.961 -11.215 2.680 1.00 95.56 85 GLY A CA 1
ATOM 662 C C . GLY A 1 85 ? -3.683 -10.556 1.330 1.00 95.56 85 GLY A C 1
ATOM 663 O O . GLY A 1 85 ? -4.496 -10.639 0.402 1.00 95.56 85 GLY A O 1
ATOM 664 N N . TRP A 1 86 ? -2.533 -9.892 1.246 1.00 96.62 86 TRP A N 1
ATOM 665 C CA . TRP A 1 86 ? -2.089 -9.205 0.041 1.00 96.62 86 TRP A CA 1
ATOM 666 C C . TRP A 1 86 ? -1.677 -10.190 -1.041 1.00 96.62 86 TRP A C 1
ATOM 668 O O . TRP A 1 86 ? -0.874 -11.095 -0.810 1.00 96.62 86 TRP A O 1
ATOM 678 N N . LYS A 1 87 ? -2.205 -9.995 -2.248 1.00 95.06 87 LYS A N 1
ATOM 679 C CA . LYS A 1 87 ? -1.831 -10.781 -3.424 1.00 95.06 87 LYS A CA 1
ATOM 680 C C . LYS A 1 87 ? -1.629 -9.879 -4.622 1.00 95.06 87 LYS A C 1
ATOM 682 O O . LYS A 1 87 ? -2.409 -8.962 -4.856 1.00 95.06 87 LYS A O 1
ATOM 687 N N . ARG A 1 88 ? -0.589 -10.167 -5.400 1.00 92.62 88 ARG A N 1
ATOM 688 C CA . ARG A 1 88 ? -0.307 -9.436 -6.632 1.00 92.62 88 ARG A CA 1
ATOM 689 C C . ARG A 1 88 ? -1.380 -9.719 -7.682 1.00 92.62 88 ARG A C 1
ATOM 691 O O . ARG A 1 88 ? -1.732 -10.873 -7.932 1.00 92.62 88 ARG A O 1
ATOM 698 N N . MET A 1 89 ? -1.872 -8.661 -8.308 1.00 93.38 89 MET A N 1
ATOM 699 C CA . MET A 1 89 ? -2.878 -8.690 -9.361 1.00 93.38 89 MET A CA 1
ATOM 700 C C . MET A 1 89 ? -2.19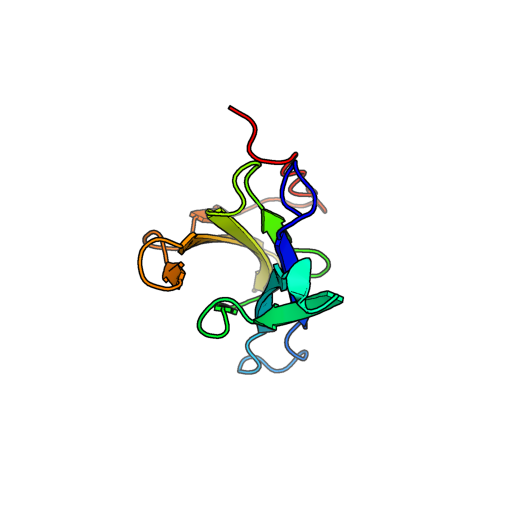7 -8.884 -10.720 1.00 93.38 89 MET A C 1
ATOM 702 O O . MET A 1 89 ? -2.029 -7.945 -11.490 1.00 93.38 89 MET A O 1
ATOM 706 N N . GLY A 1 90 ? -1.781 -10.116 -11.012 1.00 91.00 90 GLY A N 1
ATOM 707 C CA . GLY A 1 90 ? -1.187 -10.464 -12.305 1.00 91.00 90 GLY A CA 1
ATOM 708 C C . GLY A 1 90 ? 0.272 -10.019 -12.486 1.00 91.00 90 GLY A C 1
ATOM 709 O O . GLY A 1 90 ? 1.051 -9.945 -11.530 1.00 91.00 90 GLY A O 1
ATOM 710 N N . SER A 1 91 ? 0.665 -9.830 -13.748 1.00 88.06 91 SER A N 1
ATOM 711 C CA . SER A 1 91 ? 2.005 -9.386 -14.154 1.00 88.06 91 SER A CA 1
ATOM 712 C C . SER A 1 91 ? 2.162 -7.867 -14.055 1.00 88.06 91 SER A C 1
ATOM 714 O O . SER A 1 91 ? 1.174 -7.145 -13.964 1.00 88.06 91 SER A O 1
ATOM 716 N N . ASP A 1 92 ? 3.406 -7.381 -14.123 1.00 84.69 92 ASP A N 1
ATOM 717 C CA . ASP A 1 92 ? 3.666 -5.942 -14.219 1.00 84.69 92 ASP A CA 1
ATOM 718 C C . ASP A 1 92 ? 3.025 -5.335 -15.463 1.00 84.69 92 ASP A C 1
ATOM 720 O O . ASP A 1 92 ? 3.026 -5.931 -16.545 1.00 84.69 92 ASP A O 1
ATOM 724 N N . ILE A 1 93 ? 2.542 -4.107 -15.306 1.00 84.06 93 ILE A N 1
ATOM 725 C CA . ILE A 1 93 ? 2.183 -3.234 -16.416 1.00 84.06 93 ILE A CA 1
ATOM 726 C C . ILE A 1 93 ? 3.451 -2.479 -16.809 1.00 84.06 93 ILE A C 1
ATOM 728 O O . ILE A 1 93 ? 3.953 -1.680 -16.020 1.00 84.06 93 ILE A O 1
ATOM 732 N N . LEU A 1 94 ? 3.976 -2.755 -18.003 1.00 82.19 94 LEU A N 1
ATOM 733 C CA . LEU A 1 94 ? 5.223 -2.173 -18.501 1.00 82.19 94 LEU A CA 1
ATOM 734 C C . LEU A 1 94 ? 4.951 -0.984 -19.427 1.00 82.19 94 LEU A C 1
ATOM 736 O O . LEU A 1 94 ? 4.092 -1.054 -20.307 1.00 82.19 94 LEU A O 1
ATOM 740 N N . LEU A 1 95 ? 5.734 0.077 -19.270 1.00 74.88 95 LEU A N 1
ATOM 741 C CA . LEU A 1 95 ? 5.792 1.223 -20.168 1.00 74.88 95 LEU A CA 1
ATOM 742 C C . LEU A 1 95 ? 7.218 1.344 -20.713 1.00 74.88 95 LEU A C 1
ATOM 744 O O . LEU A 1 95 ? 8.144 1.650 -19.963 1.00 74.88 95 LEU A O 1
ATOM 748 N N . ASN A 1 96 ? 7.377 1.129 -22.020 1.00 72.38 96 ASN A N 1
ATOM 749 C CA . ASN A 1 96 ? 8.661 1.208 -22.715 1.00 72.38 96 ASN A CA 1
ATOM 750 C C . ASN A 1 96 ? 8.768 2.523 -23.504 1.00 72.38 96 ASN A C 1
ATOM 752 O O . ASN A 1 96 ? 7.839 2.881 -24.227 1.00 72.38 96 ASN A O 1
ATOM 756 N N . GLY A 1 97 ? 9.921 3.197 -23.438 1.00 57.31 97 GLY A N 1
ATOM 757 C CA . GLY A 1 97 ? 10.299 4.231 -24.416 1.00 57.31 97 GLY A CA 1
ATOM 758 C C . GLY A 1 97 ? 9.964 5.686 -24.062 1.00 57.31 97 GLY A C 1
ATOM 759 O O . GLY A 1 97 ? 10.012 6.543 -24.942 1.00 57.31 97 GLY A O 1
ATOM 760 N N . GLY A 1 98 ? 9.655 6.000 -22.801 1.00 52.66 98 GLY A N 1
ATOM 761 C CA . GLY A 1 98 ? 9.412 7.381 -22.369 1.00 52.66 98 GLY A CA 1
ATOM 762 C C . GLY A 1 98 ? 10.698 8.113 -21.974 1.00 52.66 98 GLY A C 1
ATOM 763 O O . GLY A 1 98 ? 11.243 7.852 -20.911 1.00 52.66 98 GLY A O 1
ATOM 764 N N . ILE A 1 99 ? 11.185 9.062 -22.779 1.00 47.66 99 ILE A N 1
ATOM 765 C CA . ILE A 1 99 ? 12.179 10.041 -22.304 1.00 47.66 99 ILE A CA 1
ATOM 766 C C . ILE A 1 99 ? 11.472 11.117 -21.471 1.00 47.66 99 ILE A C 1
ATOM 768 O O . ILE A 1 99 ? 10.942 12.087 -22.004 1.00 47.66 99 ILE A O 1
ATOM 772 N N . GLY A 1 100 ? 11.441 10.949 -20.151 1.00 50.47 100 GLY A N 1
ATOM 773 C CA . GLY A 1 100 ? 10.903 11.968 -19.252 1.00 50.47 100 GLY A CA 1
ATOM 774 C C . GLY A 1 100 ? 10.593 11.443 -17.858 1.00 50.47 100 GLY A C 1
ATOM 775 O O . GLY A 1 100 ? 10.264 10.274 -17.677 1.00 50.47 100 GLY A O 1
ATOM 776 N N . TYR A 1 101 ? 10.671 12.332 -16.865 1.00 46.81 101 TYR A N 1
ATOM 777 C CA . TYR A 1 101 ? 10.066 12.124 -15.550 1.00 46.81 101 TYR A CA 1
ATOM 778 C C . TYR A 1 101 ? 8.546 12.227 -15.692 1.00 46.81 101 TYR A C 1
ATOM 780 O O . TYR A 1 101 ? 7.949 13.190 -15.215 1.00 46.81 101 TYR A O 1
ATOM 788 N N . ASP A 1 102 ? 7.919 11.296 -16.409 1.00 45.50 102 ASP A N 1
ATOM 789 C CA . ASP A 1 102 ? 6.465 11.253 -16.435 1.00 45.50 102 ASP A CA 1
ATOM 790 C C . ASP A 1 102 ? 6.019 10.704 -15.081 1.00 45.50 102 ASP A C 1
ATOM 792 O O . ASP A 1 102 ? 6.140 9.518 -14.762 1.00 45.50 102 ASP A O 1
ATOM 796 N N . THR A 1 103 ? 5.653 11.629 -14.200 1.00 47.31 103 THR A N 1
ATOM 797 C CA . THR A 1 103 ? 5.123 11.310 -12.887 1.00 47.31 103 THR A CA 1
ATOM 798 C C . THR A 1 103 ? 3.823 10.559 -13.100 1.00 47.31 103 THR A C 1
ATOM 800 O O . THR A 1 103 ? 2.837 11.151 -13.531 1.00 47.31 103 THR A O 1
ATOM 803 N N . LEU A 1 104 ? 3.815 9.270 -12.756 1.00 47.69 104 LEU A N 1
ATOM 804 C CA . LEU A 1 104 ? 2.600 8.520 -12.455 1.00 47.69 104 LEU A CA 1
ATOM 805 C C . LEU A 1 104 ? 1.869 9.251 -11.320 1.00 47.69 104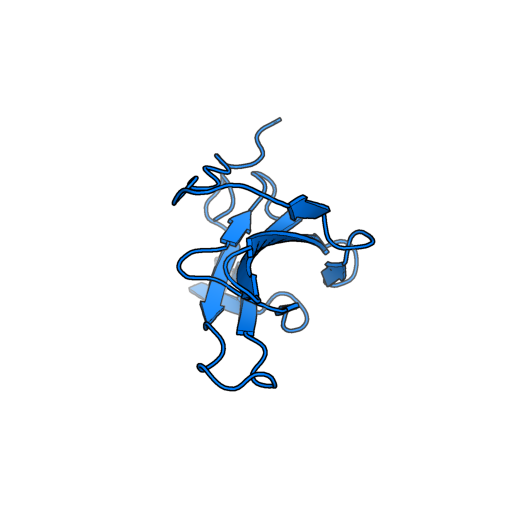 LEU A C 1
ATOM 807 O O . LEU A 1 104 ? 2.033 8.951 -10.139 1.00 47.69 104 LEU A O 1
ATOM 811 N N . PHE A 1 105 ? 1.085 10.266 -11.676 1.00 43.31 105 PHE A N 1
ATOM 812 C CA . PHE A 1 105 ? 0.058 10.804 -10.811 1.00 43.31 105 PHE A CA 1
ATOM 813 C C . PHE A 1 105 ? -1.031 9.739 -10.819 1.00 43.31 105 PHE A C 1
ATOM 815 O O . PHE A 1 105 ? -1.833 9.659 -11.744 1.00 43.31 105 PHE A O 1
ATOM 822 N N . VAL A 1 106 ? -1.003 8.856 -9.826 1.00 49.66 106 VAL A N 1
ATOM 823 C CA . VAL A 1 106 ? -2.154 8.019 -9.499 1.00 49.66 106 VAL A CA 1
ATOM 824 C C . VAL A 1 106 ? -2.927 8.812 -8.449 1.00 49.66 106 VAL A C 1
ATOM 826 O O . VAL A 1 106 ? -2.650 8.640 -7.255 1.00 49.66 106 VAL A O 1
ATOM 829 N N . PRO A 1 107 ? -3.832 9.745 -8.832 1.00 40.16 107 PRO A N 1
ATOM 830 C CA . PRO A 1 107 ? -4.810 10.208 -7.864 1.00 40.16 107 PRO A CA 1
ATOM 831 C C . PRO A 1 107 ? -5.490 8.950 -7.324 1.00 40.16 107 PRO A C 1
ATOM 833 O O . PRO A 1 107 ? -5.696 7.992 -8.074 1.00 40.16 107 PRO A O 1
ATOM 836 N N . SER A 1 108 ? -5.717 8.929 -6.011 1.00 45.84 108 SER A N 1
ATOM 837 C CA . SER A 1 108 ? -6.463 7.888 -5.298 1.00 45.84 108 SER A CA 1
ATOM 838 C C . SER A 1 108 ? -7.478 7.222 -6.222 1.00 45.84 108 SER A C 1
ATOM 840 O O . SER A 1 108 ? -8.275 7.939 -6.830 1.00 45.84 108 SER A O 1
ATOM 842 N N . LEU A 1 109 ? -7.439 5.892 -6.362 1.00 43.00 109 LEU A N 1
ATOM 843 C CA . LEU A 1 109 ? -8.433 5.171 -7.161 1.00 43.00 109 LEU A CA 1
ATOM 844 C C . LEU A 1 109 ? -9.801 5.424 -6.503 1.00 43.00 109 LEU A C 1
ATOM 846 O O . LEU A 1 109 ? -10.127 4.782 -5.504 1.00 43.00 109 LEU A O 1
ATOM 850 N N . SER A 1 110 ? -10.537 6.430 -6.983 1.00 37.41 110 SER A N 1
ATOM 851 C CA . SER A 1 110 ? -11.863 6.799 -6.497 1.00 37.41 110 SER A CA 1
ATOM 852 C C . SER A 1 110 ? -12.899 6.404 -7.536 1.00 37.41 110 SER A C 1
ATOM 854 O O . SER A 1 110 ? -13.039 7.061 -8.571 1.00 37.41 110 SER A O 1
ATOM 856 N N . SER A 1 111 ? -13.637 5.350 -7.222 1.00 36.69 111 SER A N 1
ATOM 857 C CA . SER A 1 111 ? -15.014 5.138 -7.660 1.00 36.69 111 SER A CA 1
ATOM 858 C C . SER A 1 111 ? -15.751 4.407 -6.556 1.00 36.69 111 SER A C 1
ATOM 860 O O . SER A 1 111 ? -15.200 3.364 -6.137 1.00 36.69 111 SER A O 1
#

Sequence (111 aa):
ISQDGSRIAISLQGNNDRNSMGKARVYDYIESENEWFQLGDDLIGWFGRNPLSMSADGNVVVMGSVSTEENQYVAAVSAYEYKYGWKRMGSDILLNGGIGYDTLFVPSLSS

Solvent-accessible surface area (backbone atoms only — not comparable to full-atom values): 6410 Å² total; per-residue (Å²): 80,18,72,84,62,48,29,44,68,52,73,46,64,33,58,98,50,96,81,41,61,9,42,32,44,37,30,38,55,40,77,96,73,75,43,76,42,75,52,61,68,74,48,74,43,68,45,33,92,87,33,74,39,27,19,37,86,51,40,36,40,37,37,26,24,70,44,77,56,95,90,34,36,37,34,36,36,44,42,31,38,54,83,90,47,70,41,70,61,76,70,68,50,74,45,79,71,55,93,66,90,76,73,83,76,64,70,60,55,77,129

Nearest PDB structures (foldseek):
  4r80-assembly2_B  TM=7.917E-01  e=2.427E+00  synthetic construct
  7pi2-assembly4_J  TM=3.776E-01  e=2.007E-01  Plasmodium falciparum 3D7
  7pi2-assembly3_G  TM=3.845E-01  e=3.068E-01  Plasmodium falciparum 3D7
  5mhm-assembly2_B  TM=2.472E-01  e=9.139E+00  Homo sapiens

Organism: NCBI:txid420275

pLDDT: mean 80.78, std 17.72, range [36.69, 98.38]

Foldseek 3Di:
DAQVPQKDKDKDAFDPDPPTWIKMWMWGQDPVVRDTDTDADIDTGHADDPFWAAANHRQKIKGKDWDQDPNKTKIWIWMWGDDPHIDTDDDIDIDIDDPDPPDPPPDHNYD

Secondary structure (DSSP, 8-state):
--TTSSEEEEEEPPPSSTT--EEEEEEEEETTTTEEEE-SS-EEE---SS-EEEBTTS-EEEEEEEEEETTEEEEEEEEEEESSSEEE-SS-EEEE---S--------B--